Protein AF-A0A836BL44-F1 (afdb_monomer_lite)

Structure (mmCIF, N/CA/C/O backbone):
data_AF-A0A836BL44-F1
#
_entry.id   AF-A0A836BL44-F1
#
loop_
_atom_site.group_PDB
_atom_site.id
_atom_site.type_symbol
_atom_site.label_atom_id
_atom_site.label_alt_id
_atom_site.label_comp_id
_atom_site.label_asym_id
_atom_site.label_entity_id
_atom_site.label_seq_id
_atom_site.pdbx_PDB_ins_code
_atom_site.Cartn_x
_atom_site.Cartn_y
_atom_site.Cartn_z
_atom_site.occupancy
_atom_site.B_iso_or_equiv
_atom_site.auth_seq_id
_atom_site.auth_comp_id
_atom_site.auth_asym_id
_atom_site.auth_atom_id
_atom_site.pdbx_PDB_model_num
ATOM 1 N N . MET A 1 1 ? -19.114 -13.477 13.828 1.00 50.34 1 MET A N 1
ATOM 2 C CA . MET A 1 1 ? -18.037 -12.466 13.819 1.00 50.34 1 MET A CA 1
ATOM 3 C C . MET A 1 1 ? -16.743 -13.215 13.540 1.00 50.34 1 MET A C 1
ATOM 5 O O . MET A 1 1 ? -16.335 -14.004 14.378 1.00 50.34 1 MET A O 1
ATOM 9 N N . GLY A 1 2 ? -16.231 -13.127 12.307 1.00 42.78 2 GLY A N 1
ATOM 10 C CA . GLY A 1 2 ? -15.105 -13.944 11.834 1.00 42.78 2 GLY A CA 1
ATOM 11 C C . GLY A 1 2 ? -13.776 -13.557 12.489 1.00 42.78 2 GLY A C 1
ATOM 12 O O . GLY A 1 2 ? -13.635 -12.440 12.979 1.00 42.78 2 GLY A O 1
ATOM 13 N N . TYR A 1 3 ? -12.816 -14.482 12.460 1.00 51.59 3 TYR A N 1
ATOM 14 C CA . TYR A 1 3 ? -11.533 -14.488 13.185 1.00 51.59 3 TYR A CA 1
ATOM 15 C C . TYR A 1 3 ? -10.659 -13.215 13.062 1.00 51.59 3 TYR A C 1
ATOM 17 O O . TYR A 1 3 ? -9.721 -13.047 13.828 1.00 51.59 3 TYR A O 1
ATOM 25 N N . LEU A 1 4 ? -10.965 -12.296 12.138 1.00 54.62 4 LEU A N 1
ATOM 26 C CA . LEU A 1 4 ? -10.181 -11.080 11.881 1.00 54.62 4 LEU A CA 1
ATOM 27 C C . LEU A 1 4 ? -10.928 -9.755 12.124 1.00 54.62 4 LEU A C 1
ATOM 29 O O . LEU A 1 4 ? -10.325 -8.697 11.948 1.00 54.62 4 LEU A O 1
ATOM 33 N N . TYR A 1 5 ? -12.196 -9.793 12.566 1.00 60.09 5 TYR A N 1
ATOM 34 C CA . TYR A 1 5 ? -13.004 -8.605 12.898 1.00 60.09 5 TYR A CA 1
ATOM 35 C C . TYR A 1 5 ? -12.891 -7.454 11.865 1.00 60.09 5 TYR A C 1
ATOM 37 O O . TYR A 1 5 ? -12.545 -7.665 10.705 1.00 60.09 5 TYR A O 1
ATOM 45 N N . ASN A 1 6 ? -13.263 -6.236 12.264 1.00 63.06 6 ASN A N 1
ATOM 46 C CA . ASN A 1 6 ? -13.378 -5.015 11.459 1.00 63.06 6 ASN A CA 1
ATOM 47 C C . ASN A 1 6 ? -12.091 -4.624 10.694 1.00 63.06 6 ASN A C 1
ATOM 49 O O . ASN A 1 6 ? -12.131 -3.702 9.893 1.00 63.06 6 ASN A O 1
ATOM 53 N N . ASN A 1 7 ? -10.973 -5.336 10.880 1.00 72.00 7 ASN A N 1
ATOM 54 C CA . ASN A 1 7 ? -9.669 -4.985 10.322 1.00 72.00 7 ASN A CA 1
ATOM 55 C C . ASN A 1 7 ? -9.318 -5.676 9.004 1.00 72.00 7 ASN A C 1
ATOM 57 O O . ASN A 1 7 ? -8.240 -5.438 8.454 1.00 72.00 7 ASN A O 1
ATOM 61 N N . LEU A 1 8 ? -10.229 -6.492 8.466 1.00 82.38 8 LEU A N 1
ATOM 62 C CA . LEU A 1 8 ? -10.001 -7.238 7.229 1.00 82.38 8 LEU A CA 1
ATOM 63 C C . LEU A 1 8 ? -9.589 -6.323 6.063 1.00 82.38 8 LEU A C 1
ATOM 65 O O . LEU A 1 8 ? -8.672 -6.657 5.319 1.00 82.38 8 LEU A O 1
ATOM 69 N N . ALA A 1 9 ? -10.222 -5.150 5.945 1.00 83.19 9 ALA A N 1
ATOM 70 C CA . ALA A 1 9 ? -9.907 -4.189 4.893 1.00 83.19 9 ALA A CA 1
ATOM 71 C C . ALA A 1 9 ? -8.473 -3.652 5.023 1.00 83.19 9 ALA A C 1
ATOM 73 O O . ALA A 1 9 ? -7.744 -3.666 4.039 1.00 83.19 9 ALA A O 1
ATOM 74 N N . THR A 1 10 ? -8.034 -3.287 6.236 1.00 88.12 10 THR A N 1
ATOM 75 C CA . THR A 1 10 ? -6.657 -2.809 6.481 1.00 88.12 10 THR A CA 1
ATOM 76 C C . THR A 1 10 ? -5.627 -3.894 6.194 1.00 88.12 10 THR A C 1
ATOM 78 O O . THR A 1 10 ? -4.576 -3.611 5.624 1.00 88.12 10 THR A O 1
ATOM 81 N N . VAL A 1 11 ? -5.919 -5.143 6.568 1.00 88.00 11 VAL A N 1
ATOM 82 C CA . VAL A 1 11 ? -5.010 -6.272 6.328 1.00 88.00 11 VAL A CA 1
ATOM 83 C C . VAL A 1 11 ? -4.850 -6.523 4.830 1.00 88.00 11 VAL A C 1
ATOM 85 O O . VAL A 1 11 ? -3.726 -6.612 4.344 1.00 88.00 11 VAL A O 1
ATOM 88 N N . VAL A 1 12 ? -5.955 -6.587 4.083 1.00 90.62 12 VAL A N 1
ATOM 89 C CA . VAL A 1 12 ? -5.914 -6.822 2.633 1.00 90.62 12 VAL A CA 1
ATOM 90 C C . VAL A 1 12 ? -5.208 -5.674 1.907 1.00 90.62 12 VAL A C 1
ATOM 92 O O . VAL A 1 12 ? -4.327 -5.932 1.086 1.00 90.62 12 VAL A O 1
ATOM 95 N N . THR A 1 13 ? -5.530 -4.415 2.225 1.00 92.06 13 THR A N 1
ATOM 96 C CA . THR A 1 13 ? -4.873 -3.260 1.587 1.00 92.06 13 THR A CA 1
ATOM 97 C C . THR A 1 13 ? -3.399 -3.150 1.970 1.00 92.06 13 THR A C 1
ATOM 99 O O . THR A 1 13 ? -2.581 -2.814 1.118 1.00 92.06 13 THR A O 1
ATOM 102 N N . GLY A 1 14 ? -3.036 -3.496 3.209 1.00 92.12 14 GLY A N 1
ATOM 103 C CA . GLY A 1 14 ? -1.647 -3.496 3.670 1.00 92.12 14 GLY A CA 1
ATOM 104 C C . GLY A 1 14 ? -0.793 -4.567 2.993 1.00 92.12 14 GLY A C 1
ATOM 105 O O . GLY A 1 14 ? 0.320 -4.279 2.556 1.00 92.12 14 GLY A O 1
ATOM 106 N N . ILE A 1 15 ? -1.324 -5.785 2.827 1.00 94.06 15 ILE A N 1
ATOM 107 C CA . ILE A 1 15 ? -0.643 -6.847 2.066 1.00 94.06 15 ILE A CA 1
ATOM 108 C C . ILE A 1 15 ? -0.463 -6.412 0.609 1.00 94.06 15 ILE A C 1
ATOM 110 O O . ILE A 1 15 ? 0.623 -6.563 0.052 1.00 94.06 15 ILE A O 1
ATOM 114 N N . PHE A 1 16 ? -1.493 -5.824 0.001 1.00 93.12 16 PHE A N 1
ATOM 115 C CA . PHE A 1 16 ? -1.409 -5.320 -1.368 1.00 93.12 16 PHE A CA 1
ATOM 116 C C . PHE A 1 16 ? -0.335 -4.229 -1.526 1.00 93.12 16 PHE A C 1
ATOM 118 O O . PHE A 1 16 ? 0.480 -4.302 -2.447 1.00 93.12 16 PHE A O 1
ATOM 125 N N . ALA A 1 17 ? -0.267 -3.269 -0.597 1.00 94.06 17 ALA A N 1
ATOM 126 C CA . ALA A 1 17 ? 0.757 -2.222 -0.587 1.00 94.06 17 ALA A CA 1
ATOM 127 C C . ALA A 1 17 ? 2.179 -2.796 -0.432 1.00 94.06 17 ALA A C 1
ATOM 129 O O . ALA A 1 17 ? 3.114 -2.353 -1.107 1.00 94.06 17 ALA A O 1
ATOM 130 N N . ALA A 1 18 ? 2.349 -3.821 0.408 1.00 94.56 18 ALA A N 1
ATOM 131 C CA . ALA A 1 18 ? 3.624 -4.513 0.578 1.00 94.56 18 ALA A CA 1
ATOM 132 C C . ALA A 1 18 ? 4.055 -5.252 -0.701 1.00 94.56 18 ALA A C 1
ATOM 134 O O . ALA A 1 18 ? 5.206 -5.128 -1.120 1.00 94.56 18 ALA A O 1
ATOM 135 N N . VAL A 1 19 ? 3.133 -5.961 -1.363 1.00 95.75 19 VAL A N 1
ATOM 136 C CA . VAL A 1 19 ? 3.405 -6.649 -2.637 1.00 95.75 19 VAL A CA 1
ATOM 137 C C . VAL A 1 19 ? 3.787 -5.652 -3.731 1.00 95.75 19 VAL A C 1
ATOM 139 O O . VAL A 1 19 ? 4.758 -5.886 -4.444 1.00 95.75 19 VAL A O 1
ATOM 142 N N . LEU A 1 20 ? 3.088 -4.519 -3.837 1.00 93.38 20 LEU A N 1
ATOM 143 C CA . LEU A 1 20 ? 3.432 -3.443 -4.776 1.00 93.38 20 LEU A CA 1
ATOM 144 C C . LEU A 1 20 ? 4.821 -2.855 -4.510 1.00 93.38 20 LEU A C 1
ATOM 146 O O . LEU A 1 20 ? 5.572 -2.609 -5.449 1.00 93.38 20 LEU A O 1
ATOM 150 N N . SER A 1 21 ? 5.171 -2.667 -3.237 1.00 92.44 21 SER A N 1
ATOM 151 C CA . SER A 1 21 ? 6.481 -2.144 -2.827 1.00 92.44 21 SER A CA 1
ATOM 152 C C . SER A 1 21 ? 7.607 -3.137 -3.143 1.00 92.44 21 SER A C 1
ATOM 154 O O . SER A 1 21 ? 8.677 -2.744 -3.596 1.00 92.44 21 SER A O 1
ATOM 156 N N . PHE A 1 22 ? 7.362 -4.438 -2.961 1.00 93.75 22 PHE A N 1
ATOM 157 C CA . PHE A 1 22 ? 8.303 -5.485 -3.360 1.00 93.75 22 PHE A CA 1
ATOM 158 C C . PHE A 1 22 ? 8.445 -5.574 -4.884 1.00 93.75 22 PHE A C 1
ATOM 160 O O . PHE A 1 22 ? 9.554 -5.673 -5.410 1.00 93.75 22 PHE A O 1
ATOM 167 N N . LEU A 1 23 ? 7.325 -5.483 -5.604 1.00 92.31 23 LEU A N 1
ATOM 168 C CA . LEU A 1 23 ? 7.309 -5.497 -7.062 1.00 92.31 23 LEU A CA 1
ATOM 169 C C . LEU A 1 23 ? 8.057 -4.291 -7.648 1.00 92.31 23 LEU A C 1
ATOM 171 O O . LEU A 1 23 ? 8.715 -4.443 -8.674 1.00 92.31 23 LEU A O 1
ATOM 175 N N . TRP A 1 24 ? 8.023 -3.135 -6.976 1.00 90.50 24 TRP A N 1
ATOM 176 C CA . TRP A 1 24 ? 8.783 -1.944 -7.363 1.00 90.50 24 TRP A CA 1
ATOM 177 C C . TRP A 1 24 ? 10.289 -2.235 -7.464 1.00 90.50 24 TRP A C 1
ATOM 179 O O . TRP A 1 24 ? 10.901 -1.942 -8.493 1.00 90.50 24 TRP A O 1
ATOM 189 N N . PHE A 1 25 ? 10.861 -2.902 -6.454 1.00 90.12 25 PHE A N 1
ATOM 190 C CA . PHE A 1 25 ? 12.287 -3.252 -6.416 1.00 90.12 25 PHE A CA 1
ATOM 191 C C . PHE A 1 25 ? 12.709 -4.181 -7.566 1.00 90.12 25 PHE A C 1
ATOM 193 O O . PHE A 1 25 ? 13.828 -4.083 -8.064 1.00 90.12 25 PHE A O 1
ATOM 200 N N . ILE A 1 26 ? 11.814 -5.068 -8.015 1.00 91.00 26 ILE A N 1
ATOM 201 C CA . ILE A 1 26 ? 12.093 -6.014 -9.105 1.00 91.00 26 ILE A CA 1
AT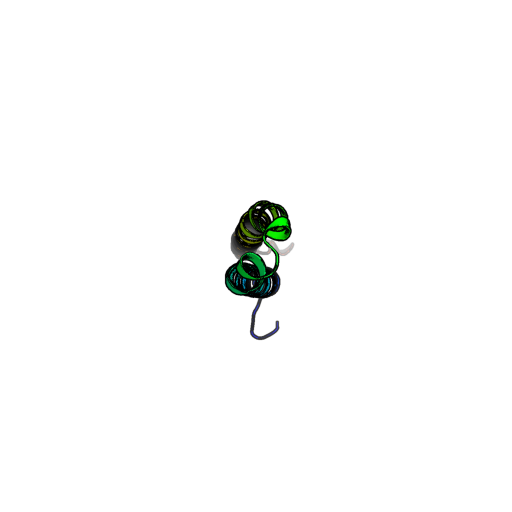OM 202 C C . ILE A 1 26 ? 11.846 -5.381 -10.481 1.00 91.00 26 ILE A C 1
ATOM 204 O O . ILE A 1 26 ? 12.605 -5.630 -11.415 1.00 91.00 26 ILE A O 1
ATOM 208 N N . MET A 1 27 ? 10.791 -4.578 -10.636 1.00 87.69 27 MET A N 1
ATOM 209 C CA . MET A 1 27 ? 10.353 -4.085 -11.947 1.00 87.69 27 MET A CA 1
ATOM 210 C C . MET A 1 27 ? 11.147 -2.876 -12.448 1.00 87.69 27 MET A C 1
ATOM 212 O O . MET A 1 27 ? 11.400 -2.794 -13.647 1.00 87.69 27 MET A O 1
ATOM 216 N N . VAL A 1 28 ? 11.579 -1.960 -11.575 1.00 89.75 28 VAL A N 1
ATOM 217 C CA . VAL A 1 28 ? 12.348 -0.767 -11.987 1.00 89.75 28 VAL A CA 1
ATOM 218 C C . VAL A 1 28 ? 13.679 -1.064 -12.676 1.00 89.75 28 VAL A C 1
ATOM 220 O O . VAL A 1 28 ? 13.941 -0.425 -13.696 1.00 89.75 28 VAL A O 1
ATOM 223 N N . PRO A 1 29 ? 14.512 -2.023 -12.222 1.00 88.56 29 PRO A N 1
ATOM 224 C CA . PRO A 1 29 ? 15.749 -2.333 -12.935 1.00 88.56 29 PRO A CA 1
ATOM 225 C C . PRO A 1 29 ? 15.514 -2.951 -14.324 1.00 88.56 29 PRO A C 1
ATOM 227 O O . PRO A 1 29 ? 16.398 -2.874 -15.171 1.00 88.56 29 PRO A O 1
ATOM 230 N N . ILE 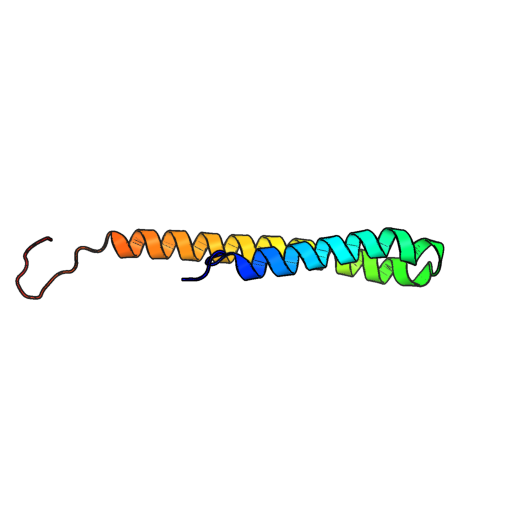A 1 30 ? 14.341 -3.546 -14.576 1.00 91.12 30 ILE A N 1
ATOM 231 C CA . ILE A 1 30 ? 13.995 -4.162 -15.869 1.00 91.12 30 ILE A CA 1
ATOM 232 C C . ILE A 1 30 ? 13.309 -3.141 -16.793 1.00 91.12 30 ILE A C 1
ATOM 234 O O . ILE A 1 30 ? 13.572 -3.105 -17.995 1.00 91.12 30 ILE A O 1
ATOM 238 N N . TYR A 1 31 ? 12.451 -2.287 -16.233 1.00 89.94 31 TYR A N 1
ATOM 239 C CA . TYR A 1 31 ? 11.633 -1.318 -16.958 1.00 89.94 31 TYR A CA 1
ATOM 240 C C . TYR A 1 31 ? 11.603 0.028 -16.212 1.00 89.94 31 TYR A C 1
ATOM 242 O O . TYR A 1 31 ? 10.665 0.305 -15.459 1.00 89.94 31 TYR A O 1
ATOM 250 N N . PRO A 1 32 ? 12.581 0.917 -16.455 1.00 87.75 32 PRO A N 1
ATOM 251 C CA . PRO A 1 32 ? 12.715 2.173 -15.712 1.00 87.75 32 PRO A CA 1
ATOM 252 C C . PRO A 1 32 ? 11.544 3.144 -15.932 1.00 87.75 32 PRO A C 1
ATOM 254 O O . PRO A 1 32 ? 11.269 3.987 -15.087 1.00 87.75 32 PRO A O 1
ATOM 257 N N . VAL A 1 33 ? 10.798 3.004 -17.033 1.00 91.25 33 VAL A N 1
ATOM 258 C CA . VAL A 1 33 ? 9.592 3.810 -17.298 1.00 91.25 33 VAL A CA 1
ATOM 259 C C . VAL A 1 33 ? 8.475 3.572 -16.271 1.00 91.25 33 VAL A C 1
ATOM 261 O O . VAL A 1 33 ? 7.646 4.453 -16.051 1.00 91.25 33 VAL A O 1
ATOM 264 N N . LEU A 1 34 ? 8.449 2.404 -15.619 1.00 90.00 34 LEU A N 1
ATOM 265 C CA . LEU A 1 34 ? 7.452 2.082 -14.596 1.00 90.00 34 LEU A CA 1
ATOM 266 C C . LEU A 1 34 ? 7.725 2.798 -13.268 1.00 90.00 34 LEU A C 1
ATOM 268 O O . LEU A 1 34 ? 6.835 2.831 -12.420 1.00 90.00 34 LEU A O 1
ATOM 272 N N . ASP A 1 35 ? 8.910 3.386 -13.078 1.00 90.50 35 ASP A N 1
ATOM 273 C CA . ASP A 1 35 ? 9.301 4.005 -11.809 1.00 90.50 35 ASP A CA 1
ATOM 274 C C . ASP A 1 35 ? 8.319 5.100 -11.377 1.00 90.50 35 ASP A C 1
ATOM 276 O O . ASP A 1 35 ? 7.850 5.099 -10.244 1.00 90.50 35 ASP A O 1
ATOM 280 N N . ILE A 1 36 ? 7.875 5.949 -12.311 1.00 91.06 36 ILE A N 1
ATOM 281 C CA . ILE A 1 36 ? 6.882 6.995 -12.021 1.00 91.06 36 ILE A CA 1
ATOM 282 C C . ILE A 1 36 ? 5.521 6.424 -11.595 1.00 91.06 36 ILE A C 1
ATOM 284 O O . ILE A 1 36 ? 4.820 7.022 -10.778 1.00 91.06 36 ILE A O 1
ATOM 288 N N . VAL A 1 37 ? 5.146 5.254 -12.122 1.00 92.19 37 VAL A N 1
ATOM 289 C CA . VAL A 1 37 ? 3.892 4.575 -11.773 1.00 92.19 37 VAL A CA 1
ATOM 290 C C . VAL A 1 37 ? 3.979 4.043 -10.348 1.00 92.19 37 VAL A C 1
ATOM 292 O O . VAL A 1 37 ? 3.063 4.272 -9.558 1.00 92.19 37 VAL A O 1
ATOM 295 N N . PHE A 1 38 ? 5.086 3.388 -9.989 1.00 91.56 38 PHE A N 1
ATOM 296 C CA . PHE A 1 38 ? 5.306 2.896 -8.629 1.00 91.56 38 PHE A CA 1
ATOM 297 C C . PHE A 1 38 ? 5.481 4.034 -7.618 1.00 91.56 38 PHE A C 1
ATOM 299 O O . PHE A 1 38 ? 4.903 3.961 -6.534 1.00 91.56 38 P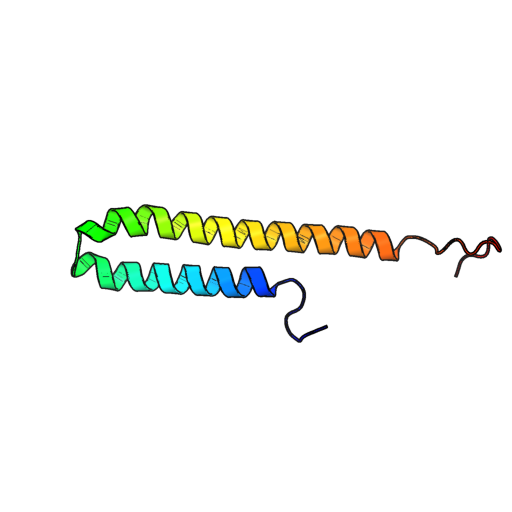HE A O 1
ATOM 306 N N . LEU A 1 39 ? 6.169 5.116 -7.993 1.00 92.50 39 LEU A N 1
ATOM 307 C CA . LEU A 1 39 ? 6.342 6.313 -7.168 1.00 92.50 39 LEU A CA 1
ATOM 308 C C . LEU A 1 39 ? 4.999 6.927 -6.751 1.00 92.50 39 LEU A C 1
ATOM 310 O O . LEU A 1 39 ? 4.892 7.456 -5.652 1.00 92.50 39 LEU A O 1
ATOM 314 N N . MET A 1 40 ? 3.971 6.849 -7.600 1.00 93.88 40 MET A N 1
ATOM 315 C CA . MET A 1 40 ? 2.621 7.315 -7.262 1.00 93.88 40 MET A CA 1
ATOM 316 C C . MET A 1 40 ? 1.801 6.220 -6.570 1.00 93.88 40 MET A C 1
ATOM 318 O O . MET A 1 40 ? 1.162 6.465 -5.548 1.00 93.88 40 MET A O 1
ATOM 322 N N . ALA A 1 41 ? 1.824 4.991 -7.087 1.00 93.00 41 ALA A N 1
ATOM 323 C CA . ALA A 1 41 ? 0.977 3.903 -6.602 1.00 93.00 41 ALA A CA 1
ATOM 324 C C . ALA A 1 41 ? 1.339 3.433 -5.181 1.00 93.00 41 ALA A C 1
ATOM 326 O O . ALA A 1 41 ? 0.446 3.176 -4.367 1.00 93.00 41 ALA A O 1
ATOM 327 N N . VAL A 1 42 ? 2.632 3.336 -4.856 1.00 93.69 42 VAL A N 1
ATOM 328 C CA . VAL A 1 42 ? 3.111 2.874 -3.544 1.00 93.69 42 VAL A CA 1
ATOM 329 C C . VAL A 1 42 ? 2.653 3.806 -2.411 1.00 93.69 42 VAL A C 1
ATOM 331 O O . VAL A 1 42 ? 1.957 3.330 -1.512 1.00 93.69 42 VAL A O 1
ATOM 334 N N . PRO A 1 43 ? 2.930 5.124 -2.419 1.00 93.94 43 PRO A N 1
ATOM 335 C CA . PRO A 1 43 ? 2.484 5.997 -1.334 1.00 93.94 43 PRO A CA 1
ATOM 336 C C . PRO A 1 43 ? 0.958 6.124 -1.256 1.00 93.94 43 PRO A C 1
ATOM 338 O O . PRO A 1 43 ? 0.423 6.191 -0.150 1.00 93.94 43 PRO A O 1
ATOM 341 N N . ILE A 1 44 ? 0.235 6.097 -2.385 1.00 94.56 44 ILE A N 1
ATOM 342 C CA . ILE A 1 44 ? -1.239 6.151 -2.386 1.00 94.56 44 ILE A CA 1
ATOM 343 C C . ILE A 1 44 ? -1.838 4.907 -1.711 1.00 94.56 44 ILE A C 1
ATOM 345 O O . ILE A 1 44 ? -2.769 5.022 -0.913 1.00 94.56 44 ILE A O 1
ATOM 349 N N . THR A 1 45 ? -1.305 3.713 -1.980 1.00 94.25 45 THR A N 1
ATOM 350 C CA . THR A 1 45 ? -1.809 2.464 -1.373 1.00 94.25 45 THR A CA 1
ATOM 351 C C . THR A 1 45 ? -1.465 2.350 0.114 1.00 94.25 45 THR A C 1
ATOM 353 O O . THR A 1 45 ? -2.302 1.906 0.909 1.00 94.25 45 THR A O 1
ATOM 356 N N . TRP A 1 46 ? -0.293 2.838 0.529 1.00 93.25 46 TRP A N 1
ATOM 357 C CA . TRP A 1 46 ? 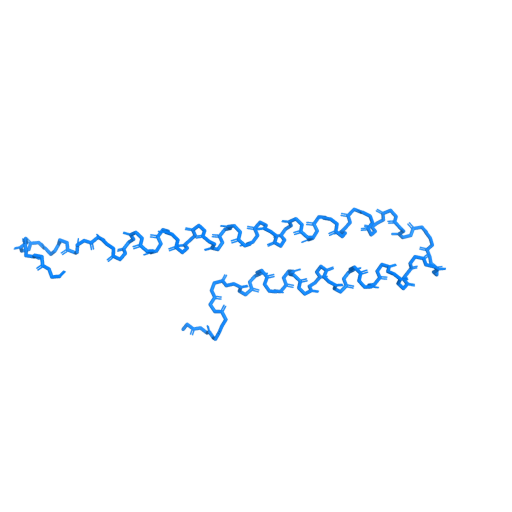0.044 2.989 1.949 1.00 93.25 46 TRP A CA 1
ATOM 358 C C . TRP A 1 46 ? -0.865 4.000 2.654 1.00 93.25 46 TRP A C 1
ATOM 360 O O . TRP A 1 46 ? -1.361 3.724 3.748 1.00 93.25 46 TRP A O 1
ATOM 370 N N . PHE A 1 47 ? -1.167 5.126 2.008 1.00 94.19 47 PHE A N 1
ATOM 371 C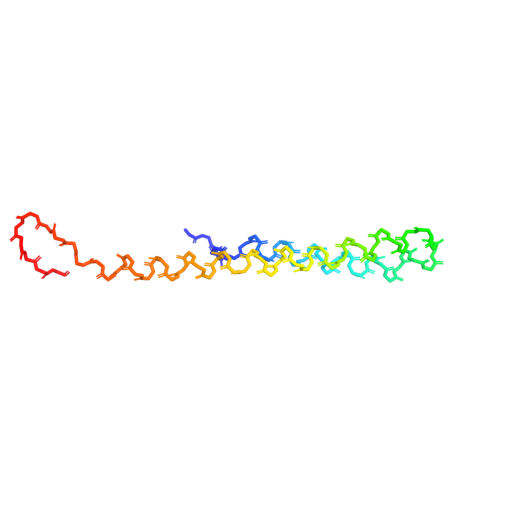 CA . PHE A 1 47 ? -2.112 6.113 2.528 1.00 94.19 47 PHE A CA 1
ATOM 372 C C . PHE A 1 47 ? -3.525 5.533 2.701 1.00 94.19 47 PHE A C 1
ATOM 374 O O . PHE A 1 47 ? -4.136 5.699 3.757 1.00 94.19 47 PHE A O 1
ATOM 381 N N . LEU A 1 48 ? -4.032 4.787 1.714 1.00 92.75 48 LEU A N 1
ATOM 382 C CA . LEU A 1 48 ? -5.328 4.102 1.807 1.00 92.75 48 LEU A CA 1
ATOM 383 C C . LEU A 1 48 ? -5.365 3.069 2.939 1.00 92.75 48 LEU A C 1
ATOM 385 O O . LEU A 1 48 ? -6.384 2.938 3.618 1.00 92.75 48 LEU A O 1
ATOM 389 N N . THR A 1 49 ? -4.252 2.374 3.179 1.00 92.81 49 THR A N 1
ATOM 390 C CA . THR A 1 49 ? -4.126 1.425 4.294 1.00 92.81 49 THR A CA 1
ATOM 391 C C . THR A 1 49 ? -4.256 2.136 5.641 1.00 92.81 49 THR A C 1
ATOM 393 O O . THR A 1 49 ? -5.011 1.685 6.504 1.00 92.81 49 THR A O 1
ATOM 396 N N . LEU A 1 50 ? -3.597 3.289 5.805 1.00 91.56 50 LEU A N 1
ATOM 397 C CA . LEU A 1 50 ? -3.742 4.120 7.005 1.00 91.56 50 LEU A CA 1
ATOM 398 C C . LEU A 1 50 ? -5.179 4.629 7.170 1.00 91.56 50 LEU A C 1
ATOM 400 O O . LEU A 1 50 ? -5.723 4.588 8.273 1.00 91.56 50 LEU A O 1
ATOM 404 N N . MET A 1 51 ? -5.827 5.053 6.084 1.00 91.12 51 MET A N 1
ATOM 405 C CA . MET A 1 51 ? -7.219 5.512 6.130 1.00 91.12 51 MET A CA 1
ATOM 406 C C . MET A 1 51 ? -8.199 4.395 6.507 1.00 91.12 51 MET A C 1
ATOM 408 O O . MET A 1 51 ? -9.077 4.618 7.342 1.00 91.12 51 MET A O 1
ATOM 412 N N . CYS A 1 52 ? -8.023 3.178 5.979 1.00 89.94 52 CYS A N 1
ATOM 413 C CA . CYS A 1 52 ? -8.803 2.014 6.412 1.00 89.94 52 CYS A CA 1
ATOM 414 C C . CYS A 1 52 ? -8.658 1.771 7.919 1.00 89.94 52 CYS A C 1
ATOM 416 O O . CYS A 1 52 ? -9.656 1.515 8.597 1.00 89.94 52 CYS A O 1
ATOM 418 N N . TRP A 1 53 ? -7.448 1.919 8.461 1.00 87.00 53 TRP A N 1
ATOM 419 C CA . TRP A 1 53 ? -7.207 1.761 9.891 1.00 87.00 53 TRP A CA 1
ATOM 420 C C . TRP A 1 53 ? -7.916 2.833 10.735 1.00 87.00 53 TRP A C 1
ATOM 422 O O . TRP A 1 53 ? -8.570 2.497 11.727 1.00 87.00 53 TRP A O 1
ATOM 432 N N . PHE A 1 54 ? -7.871 4.105 10.321 1.00 87.81 54 PHE A N 1
ATOM 433 C CA . PHE A 1 54 ? -8.578 5.193 11.012 1.00 87.81 54 PHE A CA 1
ATOM 434 C C . PHE A 1 54 ? -10.096 4.980 11.056 1.00 87.81 54 PHE A C 1
ATOM 436 O O . PHE A 1 54 ? -10.713 5.154 12.110 1.00 87.81 54 PHE A O 1
ATOM 443 N N . VAL A 1 55 ? -10.699 4.563 9.940 1.00 86.06 55 VAL A N 1
ATOM 444 C CA . VAL A 1 55 ? -12.145 4.290 9.861 1.00 86.06 55 VAL A CA 1
ATOM 445 C C . VAL A 1 55 ? -12.545 3.158 10.807 1.00 86.06 55 VAL A C 1
ATOM 447 O O . VAL A 1 55 ? -13.557 3.246 11.503 1.00 86.06 55 VAL A O 1
ATOM 450 N N . GLN A 1 56 ? -11.731 2.106 10.886 1.00 81.62 56 GLN A N 1
ATOM 451 C CA . GLN A 1 56 ? -12.018 0.966 11.757 1.00 81.62 56 GLN A CA 1
ATOM 452 C C . GLN A 1 56 ? -11.940 1.350 13.226 1.00 81.62 56 GLN A C 1
ATOM 454 O O . GLN A 1 56 ? -12.844 1.030 14.000 1.00 81.62 56 GLN A O 1
ATOM 459 N N . LYS A 1 57 ? -10.908 2.120 13.581 1.00 80.44 57 LYS A N 1
ATOM 460 C CA . LYS A 1 57 ? -10.738 2.658 14.925 1.00 80.44 57 LYS A CA 1
ATOM 461 C C . LYS A 1 57 ? -11.913 3.562 15.327 1.00 80.44 57 LYS A C 1
ATOM 463 O O . LYS A 1 57 ? -12.394 3.462 16.452 1.00 80.44 57 LYS A O 1
ATOM 468 N N . SER A 1 58 ? -12.406 4.400 14.411 1.00 79.19 58 SER A N 1
ATOM 469 C CA . SER A 1 58 ? -13.584 5.255 14.633 1.00 79.19 58 SER A CA 1
ATOM 470 C C . SER A 1 58 ? -14.846 4.440 14.938 1.00 79.19 58 SER A C 1
ATOM 472 O O . SER A 1 58 ? -15.524 4.698 15.936 1.00 79.19 58 SER A O 1
ATOM 474 N N . ASN A 1 59 ? -15.120 3.400 14.146 1.00 75.88 59 ASN A N 1
ATOM 475 C CA . ASN A 1 59 ? -16.267 2.518 14.375 1.00 75.88 59 ASN A CA 1
ATOM 476 C C . ASN A 1 59 ? -16.187 1.792 15.727 1.00 75.88 59 ASN A C 1
ATOM 478 O O . ASN A 1 59 ? -17.213 1.644 16.395 1.00 75.88 59 ASN A O 1
ATOM 482 N N . ASP A 1 60 ? -14.991 1.393 16.165 1.00 70.81 60 ASP A N 1
ATOM 483 C CA . ASP A 1 60 ? -14.804 0.764 17.476 1.00 70.81 60 ASP A CA 1
ATOM 484 C C . ASP A 1 60 ? -15.115 1.734 18.632 1.00 70.81 60 ASP A C 1
ATOM 486 O O . ASP A 1 60 ? -15.793 1.347 19.588 1.00 70.81 60 ASP A O 1
ATOM 490 N N . TYR A 1 61 ? -14.723 3.010 18.528 1.00 69.50 61 TYR A N 1
ATOM 491 C CA . TYR A 1 61 ? -15.069 4.035 19.528 1.00 69.50 61 TYR A CA 1
ATOM 492 C C . TYR A 1 61 ? -16.579 4.312 19.604 1.00 69.50 61 TYR A C 1
ATOM 494 O O . TYR A 1 61 ? -17.142 4.469 20.695 1.00 69.50 61 TYR A O 1
ATOM 502 N N . LEU A 1 62 ? -17.257 4.339 18.454 1.00 67.75 62 LEU A N 1
ATOM 503 C CA . LEU A 1 62 ? -18.709 4.522 18.389 1.00 67.75 62 LEU A CA 1
ATOM 504 C C . LEU A 1 62 ? -19.453 3.311 18.964 1.00 67.75 62 LEU A C 1
ATOM 506 O O . LEU A 1 62 ? -20.412 3.469 19.725 1.00 67.75 62 LEU A O 1
ATOM 510 N N . LYS A 1 63 ? -18.982 2.095 18.667 1.00 64.19 63 LYS A N 1
ATOM 511 C CA . LYS A 1 63 ? -19.568 0.856 19.189 1.00 64.19 63 LYS A CA 1
ATOM 512 C C . LYS A 1 63 ? -19.363 0.732 20.700 1.00 64.19 63 LYS A C 1
ATOM 514 O O . LYS A 1 63 ? -20.300 0.342 21.393 1.00 64.19 63 LYS A O 1
ATOM 519 N N . GLN A 1 64 ? -18.206 1.127 21.234 1.00 59.03 64 GLN A N 1
ATOM 520 C CA . GLN A 1 64 ? -17.977 1.202 22.682 1.00 59.03 64 GLN A CA 1
ATOM 521 C C . GLN A 1 64 ? -18.922 2.208 23.361 1.00 59.03 64 GLN A C 1
ATOM 523 O O . GLN A 1 64 ? -19.508 1.891 24.394 1.00 59.03 64 GLN A O 1
ATOM 528 N N . SER A 1 65 ? -19.163 3.370 22.746 1.00 56.69 65 SER A N 1
ATOM 529 C CA . SER A 1 65 ? -20.115 4.362 23.275 1.00 56.69 65 SER A CA 1
ATOM 530 C C . SER A 1 65 ? -21.571 3.876 23.253 1.00 56.69 65 SER A C 1
ATOM 532 O O . SER A 1 65 ? -22.361 4.245 24.118 1.00 56.69 65 SER A O 1
ATOM 534 N N . HIS A 1 66 ? -21.943 3.010 22.304 1.00 52.84 66 HIS A N 1
ATOM 535 C CA . HIS A 1 66 ? -23.285 2.420 22.244 1.00 52.84 66 HIS A CA 1
ATOM 536 C C . HIS A 1 66 ? -23.521 1.293 23.266 1.00 52.84 66 HIS A C 1
ATOM 538 O O . HIS A 1 66 ? -24.673 1.028 23.594 1.00 52.84 66 HIS A O 1
ATOM 544 N N . ASN A 1 67 ? -22.464 0.665 23.796 1.00 52.38 67 ASN A N 1
ATOM 545 C CA . ASN A 1 67 ? -22.564 -0.302 24.904 1.00 52.38 67 ASN A CA 1
ATOM 546 C C . ASN A 1 67 ? -22.691 0.380 26.280 1.00 52.38 67 ASN A C 1
ATOM 548 O O . ASN A 1 67 ? -22.946 -0.289 27.272 1.00 52.38 67 ASN A O 1
ATOM 552 N N . LEU A 1 68 ? -22.531 1.706 26.338 1.00 53.97 68 LEU A N 1
ATOM 553 C CA . LEU A 1 68 ? -22.773 2.536 27.523 1.00 53.97 68 LEU A CA 1
ATOM 554 C C . LEU A 1 68 ? -24.114 3.278 27.460 1.00 53.97 68 LEU A C 1
ATOM 556 O O . LEU A 1 68 ? -24.384 4.126 28.307 1.00 53.97 68 LEU A O 1
ATOM 560 N N . LYS A 1 69 ? -24.968 2.991 26.470 1.00 49.16 69 LYS A N 1
ATOM 561 C CA . LYS A 1 69 ? -26.357 3.442 26.532 1.00 49.16 69 LYS A CA 1
ATOM 562 C C . LYS A 1 69 ? -27.083 2.504 27.499 1.00 49.16 69 LYS A C 1
ATOM 564 O O . LYS A 1 69 ? -27.257 1.342 27.130 1.00 49.16 69 LYS A O 1
ATOM 569 N N . PRO A 1 70 ? -27.514 2.951 28.697 1.00 55.22 70 PRO A N 1
ATOM 570 C CA . PRO A 1 70 ? -28.510 2.187 29.428 1.00 55.22 70 PRO A CA 1
ATOM 571 C C . PRO A 1 70 ? -29.690 1.998 28.477 1.00 55.22 70 PRO A C 1
ATOM 573 O O . PRO A 1 70 ? -30.179 2.958 27.869 1.00 55.22 70 PRO A O 1
ATOM 576 N N . VAL A 1 71 ? -30.099 0.751 28.275 1.00 55.72 71 VAL A N 1
ATOM 577 C CA . VAL A 1 71 ? -31.358 0.469 27.599 1.00 55.72 71 VAL A CA 1
ATOM 578 C C . VAL A 1 71 ? -32.430 1.027 28.525 1.00 55.72 71 VAL A C 1
ATOM 580 O O . VAL A 1 71 ? -32.750 0.422 29.543 1.00 55.72 71 VAL A O 1
ATOM 583 N N . TYR A 1 72 ? -32.955 2.212 28.214 1.00 54.25 72 TYR A N 1
ATOM 584 C CA . TYR A 1 72 ? -34.188 2.671 28.834 1.00 54.25 72 TYR A CA 1
ATOM 585 C C . TYR A 1 72 ? -35.296 1.775 28.291 1.00 54.25 72 TYR A C 1
ATOM 587 O O . TYR A 1 72 ? -35.894 2.050 27.252 1.00 54.25 72 TYR A O 1
ATOM 595 N N . THR A 1 73 ? -35.527 0.656 28.979 1.00 56.81 73 THR A N 1
ATOM 596 C CA . THR A 1 73 ? -36.823 -0.010 28.914 1.00 56.81 73 THR A CA 1
ATOM 597 C C . THR A 1 73 ? -37.888 1.025 29.281 1.00 56.81 73 THR A C 1
ATOM 599 O O . THR A 1 73 ? -37.642 1.902 30.118 1.00 56.81 73 THR A O 1
ATOM 602 N N . SER A 1 74 ? -39.069 0.955 28.671 1.00 57.88 74 SER A N 1
ATOM 603 C CA . SER A 1 74 ? -40.185 1.861 28.976 1.00 57.88 74 SER A CA 1
ATOM 604 C C . SER A 1 74 ? -40.605 1.823 30.459 1.00 57.88 74 SER A C 1
ATOM 606 O O . SER A 1 74 ? -41.313 2.719 30.906 1.00 57.88 74 SER A O 1
ATOM 608 N N . ASP A 1 75 ? -40.107 0.844 31.226 1.00 57.31 75 ASP A N 1
ATOM 609 C CA . ASP A 1 75 ? -40.283 0.682 32.676 1.00 57.31 75 ASP A CA 1
ATOM 610 C C . ASP A 1 75 ? -39.283 1.466 33.559 1.00 57.31 75 ASP A C 1
ATOM 612 O O . ASP A 1 75 ? -39.342 1.378 34.784 1.00 57.31 75 ASP A O 1
ATOM 616 N N . GLY A 1 76 ? -38.336 2.224 32.993 1.00 56.16 76 GLY A N 1
ATOM 617 C CA . GLY A 1 76 ? -37.468 3.132 33.765 1.00 56.16 76 GLY A CA 1
ATOM 618 C C . GLY A 1 76 ? -36.441 2.472 34.703 1.00 56.16 76 GLY A C 1
ATOM 619 O O . GLY A 1 76 ? -35.833 3.168 35.518 1.00 56.16 76 GLY A O 1
ATOM 620 N N . LYS A 1 77 ? -36.205 1.157 34.606 1.00 46.59 77 LYS A N 1
ATOM 621 C CA . LYS A 1 77 ? -35.214 0.451 35.435 1.00 46.59 77 LYS A CA 1
ATOM 622 C C . LYS A 1 77 ? -33.887 0.263 34.692 1.00 46.59 77 LYS A C 1
ATOM 624 O O . LYS A 1 77 ? -33.868 -0.232 33.571 1.00 46.59 77 LYS A O 1
ATOM 629 N N . LEU A 1 78 ? -32.788 0.652 35.342 1.00 52.41 78 LEU A N 1
ATOM 630 C CA . LEU A 1 78 ? -31.418 0.462 34.857 1.00 52.41 78 LEU A CA 1
ATOM 631 C C . LEU A 1 78 ? -31.024 -1.019 35.030 1.00 52.41 78 LEU A C 1
ATOM 633 O O . LEU A 1 78 ? -31.003 -1.508 36.161 1.00 52.41 78 LEU A O 1
ATOM 637 N N . THR A 1 79 ? -30.738 -1.716 33.929 1.00 54.12 79 THR A N 1
ATOM 638 C CA . THR A 1 79 ? -30.050 -3.026 33.899 1.00 54.12 79 THR A CA 1
ATOM 639 C C . THR A 1 79 ? -28.672 -2.876 33.297 1.00 54.12 79 THR A C 1
ATOM 641 O O . THR A 1 79 ? -28.570 -2.120 32.302 1.00 54.12 79 THR A O 1
#

Radius of gyration: 21.03 Å; chains: 1; bounding box: 56×22×53 Å

Foldseek 3Di:
DDPQPLCPVLVVLVVVLVVLVVVLVVVCVVPVVCNVVSVVPNVVSVVVSVVSVVVSVVVVVVVVVVVPPQPPDVVRDGD

Secondary structure (DSSP, 8-state):
--TTGGGHHHHHHHHHHHHHHHHHHHHTTT-GGGHHHHHHHHHHHHHHHHHHHHHHHHHHHHHHHHTTS----TT----

pLDDT: mean 78.86, std 16.68, range [42.78, 95.75]

Sequence (79 aa):
MGYLYNNLATVVTGIFAAVLSFLWFI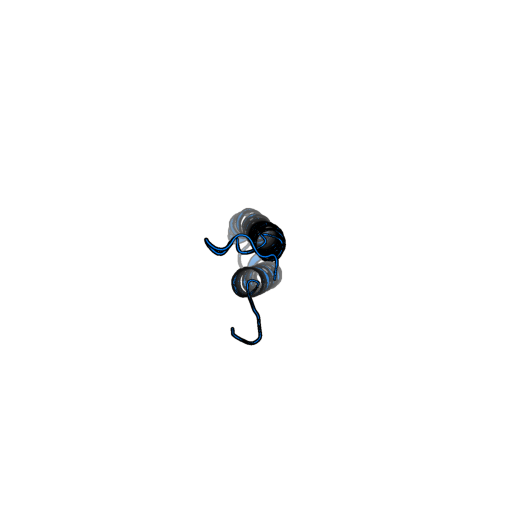MVPIYPVLDIVFLMAVPITWFLTLMCWFVQKSNDYLKQSHNLKPVYTSDGKLT